Protein AF-A0A375IS37-F1 (afdb_monomer_lite)

Secondary structure (DSSP, 8-state):
-HHHHHHT----PPPTT-GGG-HHHHHHHHHHIIIIIHHHHHHHHHTTPPP-HHHHHHHHHHHIIIIITTSPPTTTSS-HHHHHHHHHHTS------GGG--

Sequence (102 aa):
MALAERYGFELKVCRPYRAKTKGKVERFNRYLKESFVVPLAATLKQAGLKLDVEAANQYIGRWLTEVANIRVHATTGERPEIGCMAHYRLQPQTLGDPRALR

InterPro domains:
  IPR001584 Integrase, catalytic core [PS50994] (1-88)
  IPR012337 Ribonuclease H-like superfamily [SSF53098] (3-81)
  IPR036397 Ribonuclease H superfamily [G3DSA:3.30.420.10] (1-85)

Organism: NCBI:txid164546

pLDDT: mean 81.36, std 14.38, range [38.09, 95.69]

Structure (mmCIF, N/CA/C/O backbone):
data_AF-A0A375IS37-F1
#
_entry.id   AF-A0A375IS37-F1
#
loop_
_atom_site.group_PDB
_atom_site.id
_atom_site.type_symbol
_atom_site.label_atom_id
_atom_site.label_alt_id
_atom_site.label_comp_id
_atom_site.label_asym_id
_atom_site.label_entity_id
_atom_site.label_seq_id
_atom_site.pdbx_PDB_ins_code
_atom_site.Cartn_x
_atom_site.Cartn_y
_atom_site.Cartn_z
_atom_site.occupancy
_atom_site.B_iso_or_equiv
_atom_site.auth_seq_id
_atom_site.auth_comp_id
_atom_site.auth_asym_id
_atom_site.auth_atom_id
_atom_site.pdbx_PDB_model_num
ATOM 1 N N . MET A 1 1 ? 23.817 -17.923 0.700 1.00 61.03 1 MET A N 1
ATOM 2 C CA . MET A 1 1 ? 23.133 -17.765 -0.604 1.00 61.03 1 MET A CA 1
ATOM 3 C C . MET A 1 1 ? 22.090 -18.854 -0.886 1.00 61.03 1 MET A C 1
ATOM 5 O O . MET A 1 1 ? 21.234 -18.622 -1.726 1.00 61.03 1 MET A O 1
ATOM 9 N N . ALA A 1 2 ? 22.024 -19.918 -0.072 1.00 78.25 2 ALA A N 1
ATOM 10 C CA . ALA A 1 2 ? 21.130 -21.072 -0.239 1.00 78.25 2 ALA A CA 1
ATOM 11 C C . ALA A 1 2 ? 19.631 -20.806 -0.517 1.00 78.25 2 ALA A C 1
ATOM 13 O O . ALA A 1 2 ? 18.978 -21.639 -1.137 1.00 78.25 2 ALA A O 1
ATOM 14 N N . LEU A 1 3 ? 19.052 -19.683 -0.066 1.00 81.19 3 LEU A N 1
ATOM 15 C CA . LEU A 1 3 ? 17.639 -19.362 -0.327 1.00 81.19 3 LEU A CA 1
ATOM 16 C C . LEU A 1 3 ? 17.402 -18.914 -1.779 1.00 81.19 3 LEU A C 1
ATOM 18 O O . LEU A 1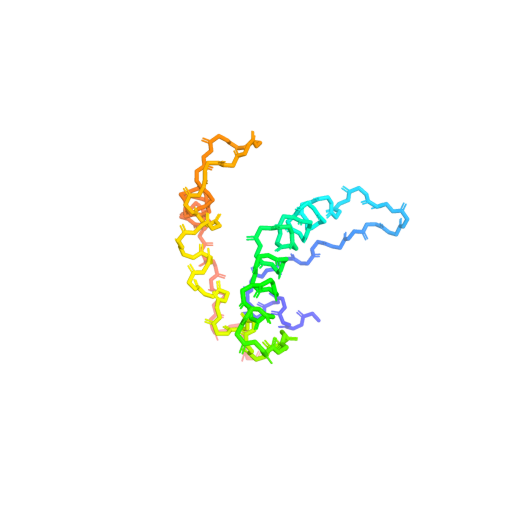 3 ? 16.441 -19.342 -2.406 1.00 81.19 3 LEU A O 1
ATOM 22 N N . ALA A 1 4 ? 18.289 -18.067 -2.303 1.00 81.31 4 ALA A N 1
ATOM 23 C CA . ALA A 1 4 ? 18.216 -17.540 -3.664 1.00 81.31 4 ALA A CA 1
ATOM 24 C C . ALA A 1 4 ? 18.393 -18.659 -4.702 1.00 81.31 4 ALA A C 1
ATOM 26 O O . ALA A 1 4 ? 17.635 -18.743 -5.663 1.00 81.31 4 ALA A O 1
ATOM 27 N N . GLU A 1 5 ? 19.333 -19.569 -4.438 1.00 79.12 5 GLU A N 1
ATOM 28 C CA . GLU A 1 5 ? 19.616 -20.739 -5.275 1.00 79.12 5 GLU A CA 1
ATOM 29 C C . GLU A 1 5 ? 18.444 -21.731 -5.281 1.00 79.12 5 GLU A C 1
ATOM 31 O O . GLU A 1 5 ? 18.045 -22.208 -6.339 1.00 79.12 5 GLU A O 1
ATOM 36 N N . ARG A 1 6 ? 17.823 -21.978 -4.118 1.00 83.06 6 ARG A N 1
ATOM 37 C CA . ARG A 1 6 ? 16.673 -22.890 -3.990 1.00 83.06 6 ARG A CA 1
ATOM 38 C C . ARG A 1 6 ? 15.440 -22.427 -4.773 1.00 83.06 6 ARG A C 1
ATOM 40 O O . ARG A 1 6 ? 14.706 -23.263 -5.286 1.00 83.06 6 ARG A O 1
ATOM 47 N N . TYR A 1 7 ? 15.189 -21.121 -4.825 1.00 83.19 7 TYR A N 1
ATOM 48 C CA . TYR A 1 7 ? 13.990 -20.547 -5.449 1.00 83.19 7 TYR A CA 1
ATOM 49 C C . TYR A 1 7 ? 14.273 -19.848 -6.790 1.00 83.19 7 TYR A C 1
ATOM 51 O O . TYR A 1 7 ? 13.367 -19.246 -7.359 1.00 83.19 7 TYR A O 1
ATOM 59 N N . GLY A 1 8 ? 15.509 -19.922 -7.296 1.00 82.50 8 GLY A N 1
ATOM 60 C CA . GLY A 1 8 ? 15.880 -19.424 -8.622 1.00 82.50 8 GLY A CA 1
ATOM 61 C C . GLY A 1 8 ? 15.785 -17.904 -8.800 1.00 82.50 8 GLY A C 1
ATOM 62 O O . GLY A 1 8 ? 15.468 -17.452 -9.897 1.00 82.50 8 GLY A O 1
ATOM 63 N N . PHE A 1 9 ? 16.033 -17.100 -7.757 1.00 80.69 9 PHE A N 1
ATOM 64 C CA . PHE A 1 9 ? 16.007 -15.631 -7.858 1.00 80.69 9 PHE A CA 1
ATOM 65 C C . PHE A 1 9 ? 17.374 -14.995 -7.587 1.00 80.69 9 PHE A C 1
ATOM 67 O O . PHE A 1 9 ? 18.108 -15.418 -6.700 1.00 80.69 9 PHE A O 1
ATOM 74 N N . GLU A 1 10 ? 17.706 -13.923 -8.310 1.00 82.94 10 GLU A N 1
ATOM 75 C CA . GLU A 1 10 ? 18.949 -13.171 -8.112 1.00 82.94 10 GLU A CA 1
ATOM 76 C C . GLU A 1 10 ? 18.732 -11.979 -7.164 1.00 82.94 10 GLU A C 1
ATOM 78 O O . GLU A 1 10 ? 17.848 -11.139 -7.361 1.00 82.94 10 GLU A O 1
ATOM 83 N N . LEU A 1 11 ? 19.561 -11.870 -6.123 1.00 79.44 11 LEU A N 1
ATOM 84 C CA . LEU A 1 11 ? 19.514 -10.749 -5.185 1.00 79.44 11 LEU A CA 1
ATOM 85 C C . LEU A 1 11 ? 20.232 -9.523 -5.756 1.00 79.44 11 LEU A C 1
ATOM 87 O O . LEU A 1 11 ? 21.454 -9.406 -5.686 1.00 79.44 11 LEU A O 1
ATOM 91 N N . LYS A 1 12 ? 19.463 -8.544 -6.235 1.00 79.44 12 LYS A N 1
ATOM 92 C CA . LYS A 1 12 ? 20.002 -7.243 -6.646 1.00 79.44 12 LYS A CA 1
ATOM 93 C C . LYS A 1 12 ? 19.980 -6.247 -5.489 1.00 79.44 12 LYS A C 1
ATOM 95 O O . LYS A 1 12 ? 18.978 -5.575 -5.245 1.00 79.44 12 LYS A O 1
ATOM 100 N N . VAL A 1 13 ? 21.100 -6.129 -4.782 1.00 79.06 13 VAL A N 1
ATOM 101 C CA . VAL A 1 13 ? 21.253 -5.147 -3.699 1.00 79.06 13 VAL A CA 1
ATOM 102 C C . VAL A 1 13 ? 21.517 -3.743 -4.239 1.00 79.06 13 VAL A C 1
ATOM 104 O O . VAL A 1 13 ? 22.162 -3.539 -5.271 1.00 79.06 13 VAL A O 1
ATOM 107 N N . CYS A 1 14 ? 21.013 -2.737 -3.529 1.00 74.62 14 CYS A N 1
ATOM 108 C CA . CYS A 1 14 ? 21.348 -1.353 -3.822 1.00 74.62 14 CYS A CA 1
ATOM 109 C C . CYS A 1 14 ? 22.807 -1.059 -3.442 1.00 74.62 14 CYS A C 1
ATOM 111 O O . CYS A 1 14 ? 23.287 -1.532 -2.416 1.00 74.62 14 CYS A O 1
ATOM 113 N N . ARG A 1 15 ? 23.494 -0.209 -4.218 1.00 76.25 15 ARG A N 1
ATOM 114 C CA . ARG A 1 15 ? 24.788 0.346 -3.793 1.00 76.25 15 ARG A CA 1
ATOM 115 C C . ARG A 1 15 ? 24.604 1.194 -2.519 1.00 76.25 15 ARG A C 1
ATOM 117 O O . ARG A 1 15 ? 23.638 1.967 -2.472 1.00 76.25 15 ARG A O 1
ATOM 124 N N . PRO A 1 16 ? 25.511 1.104 -1.529 1.00 80.25 16 PRO A N 1
ATOM 125 C CA . PRO A 1 16 ? 25.514 1.996 -0.370 1.00 80.25 16 PRO A CA 1
ATOM 126 C C . PRO A 1 16 ? 25.447 3.471 -0.794 1.00 80.25 16 PRO A C 1
ATOM 128 O O . PRO A 1 16 ? 25.978 3.842 -1.840 1.00 80.25 16 PRO A O 1
ATOM 131 N N . TYR A 1 17 ? 24.760 4.303 -0.007 1.00 74.38 17 TYR A N 1
ATOM 132 C CA . TYR A 1 17 ? 24.594 5.750 -0.240 1.00 74.38 17 TYR A CA 1
ATOM 133 C C . TYR A 1 17 ? 23.873 6.154 -1.543 1.00 74.38 17 TYR A C 1
ATOM 135 O O . TYR A 1 17 ? 23.851 7.329 -1.907 1.00 74.38 17 TYR A O 1
ATOM 143 N N . ARG A 1 18 ? 23.211 5.216 -2.239 1.00 66.75 18 ARG A N 1
ATOM 144 C CA . ARG A 1 18 ? 22.392 5.502 -3.431 1.00 66.75 18 ARG A CA 1
ATOM 145 C C . ARG A 1 18 ? 20.903 5.2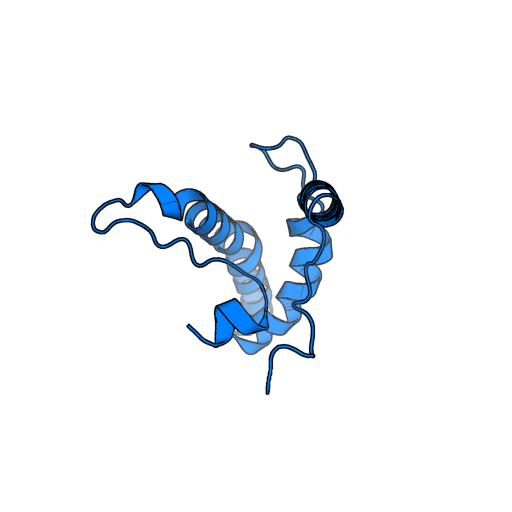84 -3.160 1.00 66.75 18 ARG A C 1
ATOM 147 O O . ARG A 1 18 ? 20.330 4.287 -3.574 1.00 66.75 18 ARG A O 1
ATOM 154 N N . ALA A 1 19 ? 20.228 6.269 -2.570 1.00 62.75 19 ALA A N 1
ATOM 155 C CA . ALA A 1 19 ? 18.793 6.193 -2.241 1.00 62.75 19 ALA A CA 1
ATOM 156 C C . ALA A 1 19 ? 17.832 6.030 -3.451 1.00 62.75 19 ALA A C 1
ATOM 158 O O . ALA A 1 19 ? 16.636 5.812 -3.279 1.00 62.75 19 ALA A O 1
ATOM 159 N N . LYS A 1 20 ? 18.323 6.109 -4.698 1.00 61.06 20 LYS A N 1
ATOM 160 C CA . LYS A 1 20 ? 17.486 6.159 -5.914 1.00 61.06 20 LYS A CA 1
ATOM 161 C C . LYS A 1 20 ? 16.702 4.876 -6.238 1.00 61.06 20 LYS A C 1
ATOM 163 O O . LYS A 1 20 ? 15.794 4.934 -7.059 1.00 61.06 20 LYS A O 1
ATOM 168 N N . THR A 1 21 ? 17.015 3.725 -5.647 1.00 64.94 21 THR A N 1
ATOM 169 C CA . THR A 1 21 ? 16.386 2.436 -6.018 1.00 64.94 21 THR A CA 1
ATOM 170 C C . THR A 1 21 ? 15.122 2.103 -5.223 1.00 64.94 21 THR A C 1
ATOM 172 O O . THR A 1 21 ? 14.387 1.197 -5.609 1.00 64.94 21 THR A O 1
ATOM 175 N N . LYS A 1 22 ? 14.817 2.851 -4.155 1.00 71.81 22 LYS A N 1
ATOM 176 C CA . LYS A 1 22 ? 13.682 2.555 -3.264 1.00 71.81 22 LYS A CA 1
ATOM 177 C C . LYS A 1 22 ? 12.367 3.238 -3.665 1.00 71.81 22 LYS A C 1
ATOM 179 O O . LYS A 1 22 ? 11.316 2.928 -3.109 1.00 71.81 22 LYS A O 1
ATOM 184 N N . GLY A 1 23 ? 12.384 4.102 -4.683 1.00 79.31 23 GLY A N 1
ATOM 185 C CA . GLY A 1 23 ? 11.226 4.916 -5.070 1.00 79.31 23 GLY A CA 1
ATOM 186 C C . GLY A 1 23 ? 9.954 4.121 -5.396 1.00 79.31 23 GLY A C 1
ATOM 187 O O . GLY A 1 23 ? 8.857 4.598 -5.115 1.00 79.31 23 GLY A O 1
ATOM 188 N N . LYS A 1 24 ? 10.069 2.894 -5.929 1.00 82.44 24 LYS A N 1
ATOM 189 C CA . LYS A 1 24 ? 8.906 2.017 -6.173 1.00 82.44 24 LYS A CA 1
ATOM 190 C C . LYS A 1 24 ? 8.224 1.611 -4.861 1.00 82.44 24 LYS A C 1
ATOM 192 O O . LYS A 1 24 ? 7.009 1.734 -4.739 1.00 82.44 24 LYS A O 1
ATOM 197 N N . VAL A 1 25 ? 9.018 1.184 -3.877 1.00 85.38 25 VAL A N 1
ATOM 198 C CA . VAL A 1 25 ? 8.534 0.757 -2.555 1.00 85.38 25 VAL A CA 1
ATOM 199 C C . VAL A 1 25 ? 7.986 1.948 -1.773 1.00 85.38 25 VAL A C 1
ATOM 201 O O . VAL A 1 25 ? 6.919 1.863 -1.179 1.00 85.38 25 VAL A O 1
ATOM 204 N N . GLU A 1 26 ? 8.669 3.091 -1.807 1.00 89.00 26 GLU A N 1
ATOM 205 C CA . GLU A 1 26 ? 8.251 4.279 -1.050 1.00 89.00 26 GLU A CA 1
ATOM 206 C C . GLU A 1 26 ? 6.954 4.890 -1.579 1.00 89.00 26 GLU A C 1
ATOM 208 O O . GLU A 1 26 ? 6.076 5.239 -0.788 1.00 89.00 26 GLU A O 1
ATOM 213 N N . ARG A 1 27 ? 6.782 4.953 -2.907 1.00 88.69 27 ARG A N 1
ATOM 214 C CA . ARG A 1 27 ? 5.518 5.398 -3.513 1.00 88.69 27 ARG A CA 1
ATOM 215 C C . ARG A 1 27 ? 4.365 4.463 -3.164 1.00 88.69 27 ARG A C 1
ATOM 217 O O . ARG A 1 27 ? 3.279 4.948 -2.857 1.00 88.69 27 ARG A O 1
ATOM 224 N N . PHE A 1 28 ? 4.601 3.150 -3.176 1.00 88.81 28 PHE A N 1
ATOM 225 C CA . PHE A 1 28 ? 3.584 2.183 -2.772 1.00 88.81 28 PHE A CA 1
ATOM 226 C C . PHE A 1 28 ? 3.223 2.325 -1.291 1.00 88.81 28 PHE A C 1
ATOM 228 O O . PHE A 1 28 ? 2.044 2.397 -0.968 1.00 88.81 28 PHE A O 1
ATOM 235 N N . ASN A 1 29 ? 4.210 2.456 -0.401 1.00 90.69 29 ASN A N 1
ATOM 236 C CA . ASN A 1 29 ? 3.958 2.619 1.032 1.00 90.69 29 ASN A CA 1
ATOM 237 C C . ASN A 1 29 ? 3.182 3.901 1.347 1.00 90.69 29 ASN A C 1
ATOM 239 O O . ASN A 1 29 ? 2.330 3.892 2.234 1.00 90.69 29 ASN A O 1
ATOM 243 N N . ARG A 1 30 ? 3.449 4.997 0.626 1.00 92.62 30 ARG A N 1
ATOM 244 C CA . ARG A 1 30 ? 2.643 6.219 0.741 1.00 92.62 30 ARG A CA 1
ATOM 245 C C . ARG A 1 30 ? 1.196 5.965 0.317 1.00 92.62 30 ARG A C 1
ATOM 247 O O . ARG A 1 30 ? 0.291 6.230 1.099 1.00 92.62 30 ARG A O 1
ATOM 254 N N . TYR A 1 31 ? 0.996 5.361 -0.855 1.00 93.50 31 TYR A N 1
ATOM 255 C CA . TYR A 1 31 ? -0.340 5.016 -1.345 1.00 93.50 31 TYR A CA 1
ATOM 256 C C . TYR A 1 31 ? -1.105 4.088 -0.388 1.00 93.50 31 TYR A C 1
ATOM 258 O O . TYR A 1 31 ? -2.272 4.334 -0.104 1.00 93.50 31 TYR A O 1
ATOM 266 N N . LEU A 1 32 ? -0.450 3.052 0.143 1.00 93.75 32 LEU A N 1
ATOM 267 C CA . LEU A 1 32 ? -1.033 2.133 1.121 1.00 93.75 32 LEU A CA 1
ATOM 268 C C . LEU A 1 32 ? -1.524 2.891 2.362 1.00 93.75 32 LEU A C 1
ATOM 270 O O . LEU A 1 32 ? -2.635 2.669 2.835 1.00 93.75 32 LEU A O 1
ATOM 274 N N . LYS A 1 33 ? -0.721 3.823 2.884 1.00 93.62 33 LYS A N 1
ATOM 275 C CA . LYS A 1 33 ? -1.119 4.615 4.052 1.00 93.62 33 LYS A CA 1
ATOM 276 C C . LYS A 1 33 ? -2.338 5.489 3.763 1.00 93.62 33 LYS A C 1
ATOM 278 O O . LYS A 1 33 ? -3.295 5.461 4.529 1.00 93.62 33 LYS A O 1
ATOM 283 N N . GLU A 1 34 ? -2.303 6.231 2.663 1.00 95.00 34 GLU A N 1
ATOM 284 C CA . GLU A 1 34 ? -3.341 7.206 2.311 1.00 95.00 34 GLU A CA 1
ATOM 285 C C . GLU A 1 34 ? -4.658 6.539 1.895 1.00 95.00 34 GLU A C 1
ATOM 287 O O . GLU A 1 34 ? -5.728 7.000 2.276 1.00 95.00 34 GLU A O 1
ATOM 292 N N . SER A 1 35 ? -4.592 5.442 1.138 1.00 93.56 35 SER A N 1
ATOM 293 C CA . SER A 1 35 ? -5.769 4.815 0.525 1.00 93.56 35 SER A CA 1
ATOM 294 C C . SER A 1 35 ? -6.337 3.630 1.307 1.00 93.56 35 SER A C 1
ATOM 296 O O . SER A 1 35 ? -7.473 3.246 1.033 1.00 93.56 35 SER A O 1
ATOM 298 N N . PHE A 1 36 ? -5.576 3.029 2.225 1.00 95.00 36 PHE A N 1
ATOM 299 C CA . PHE A 1 36 ? -6.027 1.884 3.025 1.00 95.00 36 PHE A CA 1
ATOM 300 C C . PHE A 1 36 ? -6.001 2.188 4.520 1.00 95.00 36 PHE A C 1
ATOM 302 O O . PHE A 1 36 ? -7.041 2.140 5.171 1.00 95.00 36 PHE A O 1
ATOM 309 N N . VAL A 1 37 ? -4.834 2.544 5.064 1.00 93.25 37 VAL A N 1
ATOM 310 C CA . VAL A 1 37 ? -4.648 2.651 6.523 1.00 93.25 37 VAL A CA 1
ATOM 311 C C . VAL A 1 37 ? -5.480 3.785 7.120 1.00 93.25 37 VAL A C 1
ATOM 313 O O . VAL A 1 37 ? -6.170 3.571 8.113 1.00 93.25 37 VAL A O 1
ATOM 316 N N . VAL A 1 38 ? -5.430 4.982 6.528 1.00 94.25 38 VAL A N 1
ATOM 317 C CA . VAL A 1 38 ? -6.160 6.153 7.041 1.00 94.25 38 VAL A CA 1
ATOM 318 C C . VAL A 1 38 ? -7.685 5.956 6.971 1.00 94.25 38 VAL A C 1
ATOM 320 O O . VAL A 1 38 ? -8.331 6.137 8.006 1.00 94.25 38 VAL A O 1
ATOM 323 N N . PRO A 1 39 ? -8.277 5.528 5.835 1.00 93.94 39 PRO A N 1
ATOM 324 C CA . PRO A 1 39 ? -9.708 5.233 5.767 1.00 93.94 39 PRO A CA 1
ATOM 325 C C . PRO A 1 39 ? -10.137 4.129 6.737 1.00 93.94 39 PRO A C 1
ATOM 327 O O . PRO A 1 39 ? -11.107 4.309 7.468 1.00 93.94 39 PRO A O 1
ATOM 330 N N . LEU A 1 40 ? -9.385 3.023 6.813 1.00 93.00 40 LEU A N 1
ATOM 331 C CA . LEU A 1 40 ? -9.710 1.911 7.709 1.00 93.00 40 LEU A CA 1
ATOM 332 C C . LEU A 1 40 ? -9.668 2.338 9.182 1.00 93.00 40 LEU A C 1
ATOM 334 O O . LEU A 1 40 ? -10.568 2.005 9.951 1.00 93.00 40 LEU A O 1
ATOM 338 N N . ALA A 1 41 ? -8.656 3.115 9.575 1.00 92.88 41 ALA A N 1
ATOM 339 C CA . ALA A 1 41 ? -8.564 3.658 10.926 1.00 92.88 41 ALA A CA 1
ATOM 340 C C . ALA A 1 41 ? -9.750 4.576 11.258 1.00 92.88 41 ALA A C 1
ATOM 342 O O . ALA A 1 41 ? -10.262 4.525 12.375 1.00 92.88 41 ALA A O 1
ATOM 343 N N . ALA A 1 42 ? -10.200 5.397 10.303 1.00 93.06 42 ALA A N 1
ATOM 344 C CA . ALA A 1 42 ? -11.361 6.262 10.485 1.00 93.06 42 ALA A CA 1
ATOM 345 C C . ALA A 1 42 ? -12.653 5.448 10.673 1.00 93.06 42 ALA A C 1
ATOM 347 O O . ALA A 1 42 ? -13.399 5.715 11.616 1.00 93.06 42 ALA A O 1
ATOM 348 N N . THR A 1 43 ? -12.882 4.426 9.843 1.00 92.19 43 THR A N 1
ATOM 349 C CA . THR A 1 43 ? -14.046 3.530 9.952 1.00 92.19 43 THR A CA 1
ATOM 350 C C . THR A 1 43 ? -14.062 2.773 11.281 1.00 92.19 43 THR A C 1
ATOM 352 O O . THR A 1 43 ? -15.085 2.749 11.962 1.00 92.19 43 THR A O 1
ATOM 355 N N . LEU A 1 44 ? -12.928 2.204 11.704 1.00 91.44 44 LEU A N 1
ATOM 356 C CA . LEU A 1 44 ? -12.842 1.502 12.989 1.00 91.44 44 LEU A CA 1
ATOM 357 C C . LEU A 1 44 ? -13.074 2.452 14.166 1.00 91.44 44 LEU A C 1
ATOM 359 O O . LEU A 1 44 ? -13.817 2.114 15.085 1.00 91.44 44 LEU A O 1
ATOM 363 N N . LYS A 1 45 ? -12.525 3.670 14.104 1.00 92.50 45 LYS A N 1
ATOM 364 C CA . LYS A 1 45 ? -12.724 4.683 15.145 1.00 92.50 45 LYS A CA 1
ATOM 365 C C . LYS A 1 45 ? -14.195 5.083 15.288 1.00 92.50 45 LYS A C 1
ATOM 367 O O . LYS A 1 45 ? -14.646 5.290 16.411 1.00 92.50 45 LYS A O 1
ATOM 372 N N . GLN A 1 46 ? -14.945 5.170 14.187 1.00 92.00 46 GLN A N 1
ATOM 373 C CA . GLN A 1 46 ? -16.395 5.414 14.225 1.00 92.00 46 GLN A CA 1
ATOM 374 C C . GLN A 1 46 ? -17.155 4.278 14.921 1.00 92.00 46 GLN A C 1
ATOM 376 O O . GLN A 1 46 ? -18.130 4.538 15.618 1.00 92.00 46 GLN A O 1
ATOM 381 N N . ALA A 1 47 ? -16.676 3.040 14.792 1.00 90.56 47 ALA A N 1
ATOM 382 C CA . ALA A 1 47 ? -17.200 1.876 15.504 1.00 90.56 47 ALA A CA 1
ATOM 383 C C . ALA A 1 47 ? -16.656 1.731 16.944 1.00 90.56 47 ALA A C 1
ATOM 385 O O . ALA A 1 47 ? -16.912 0.721 17.594 1.00 90.56 47 ALA A O 1
ATOM 386 N N . GLY A 1 48 ? -15.881 2.701 17.449 1.00 91.38 48 GLY A N 1
ATOM 387 C CA . GLY A 1 48 ? -15.249 2.639 18.773 1.00 91.38 48 GLY A CA 1
ATOM 388 C C . GLY A 1 48 ? -14.069 1.663 18.872 1.00 91.38 48 GLY A C 1
ATOM 389 O O . GLY A 1 48 ? -13.565 1.415 19.966 1.00 91.38 48 GLY A O 1
ATOM 390 N N . LEU A 1 49 ? -13.608 1.118 17.745 1.00 89.31 49 LEU A N 1
ATOM 391 C CA . LEU A 1 49 ? -12.506 0.164 17.660 1.00 89.31 49 LEU A CA 1
ATOM 392 C C . LEU A 1 49 ? -11.192 0.869 17.299 1.00 89.31 49 LEU A C 1
ATOM 394 O O . LEU A 1 49 ? -11.162 1.887 16.604 1.00 89.31 49 LEU A O 1
ATOM 398 N N . LYS A 1 50 ? -10.072 0.304 17.754 1.00 88.81 50 LYS A N 1
ATOM 399 C CA . LYS A 1 50 ? -8.728 0.770 17.394 1.00 88.81 50 LYS A CA 1
ATOM 400 C C . LYS A 1 50 ? -8.168 -0.099 16.272 1.00 88.81 50 LYS A C 1
ATOM 402 O O . LYS A 1 50 ? -8.299 -1.315 16.314 1.00 88.81 50 LYS A O 1
ATOM 407 N N . LEU A 1 51 ? -7.510 0.526 15.298 1.00 90.31 51 LEU A N 1
ATOM 408 C CA . LEU A 1 51 ? -6.766 -0.204 14.277 1.00 90.31 51 LEU A CA 1
ATOM 409 C C . LEU A 1 51 ? -5.573 -0.931 14.910 1.00 90.31 51 LEU A C 1
ATOM 411 O O . LEU A 1 51 ? -4.699 -0.290 15.502 1.00 90.31 51 LEU A O 1
ATOM 415 N N . ASP A 1 52 ? -5.531 -2.246 14.729 1.00 92.31 52 ASP A N 1
ATOM 416 C CA . ASP A 1 52 ? -4.408 -3.112 15.067 1.00 92.31 52 ASP A CA 1
ATOM 417 C C . ASP A 1 52 ? -3.921 -3.888 13.820 1.00 92.31 52 ASP A C 1
ATOM 419 O O . ASP A 1 52 ? -4.481 -3.764 12.725 1.00 92.31 52 ASP A O 1
ATOM 423 N N . VAL A 1 53 ? -2.830 -4.642 13.970 1.00 92.12 53 VAL A N 1
ATOM 424 C CA . VAL A 1 53 ? -2.214 -5.407 12.876 1.00 92.12 53 VAL A CA 1
ATOM 425 C C . VAL A 1 53 ? -3.119 -6.551 12.410 1.00 92.12 53 VAL A C 1
ATOM 427 O O . VAL A 1 53 ? -3.223 -6.782 11.205 1.00 92.12 53 VAL A O 1
ATOM 430 N N . GLU A 1 54 ? -3.791 -7.245 13.324 1.00 92.38 54 GLU A N 1
ATOM 431 C CA . GLU A 1 54 ? -4.731 -8.319 13.006 1.00 92.38 54 GLU A CA 1
ATOM 432 C C . GLU A 1 54 ? -5.929 -7.785 12.229 1.00 92.38 54 GLU A C 1
ATOM 434 O O . GLU A 1 54 ? -6.228 -8.302 11.149 1.00 92.38 54 GLU A O 1
ATOM 439 N N . ALA A 1 55 ? -6.549 -6.698 12.697 1.00 89.88 55 ALA A N 1
ATOM 440 C CA . ALA A 1 55 ? -7.608 -6.029 11.953 1.00 89.88 55 ALA A CA 1
ATOM 441 C C . ALA A 1 55 ? -7.125 -5.636 10.548 1.00 89.88 55 ALA A C 1
ATOM 443 O O . ALA A 1 55 ? -7.766 -5.979 9.556 1.00 89.88 55 ALA A O 1
ATOM 444 N N . ALA A 1 56 ? -5.961 -4.992 10.422 1.00 92.19 56 ALA A N 1
ATOM 445 C CA . ALA A 1 56 ? -5.415 -4.630 9.114 1.00 92.19 56 ALA A CA 1
ATOM 446 C C . ALA A 1 56 ? -5.240 -5.850 8.187 1.00 92.19 56 ALA A C 1
ATOM 448 O O . ALA A 1 56 ? -5.621 -5.785 7.016 1.00 92.19 56 ALA A O 1
ATOM 449 N N . ASN A 1 57 ? -4.726 -6.969 8.703 1.00 94.50 57 ASN A N 1
ATOM 450 C CA . ASN A 1 57 ? -4.537 -8.203 7.935 1.00 94.50 57 ASN A CA 1
ATOM 451 C C . ASN A 1 57 ? -5.860 -8.832 7.466 1.00 94.50 57 ASN A C 1
ATOM 453 O O . ASN A 1 57 ? -5.887 -9.456 6.406 1.00 94.50 57 ASN A O 1
ATOM 457 N N . GLN A 1 58 ? -6.962 -8.637 8.193 1.00 93.00 58 GLN A N 1
ATOM 458 C CA . GLN A 1 58 ? -8.282 -9.106 7.759 1.00 93.00 58 GLN A CA 1
ATOM 459 C C . GLN A 1 58 ? -8.832 -8.285 6.583 1.00 93.00 58 GLN A C 1
ATOM 461 O O . GLN A 1 58 ? -9.404 -8.842 5.646 1.00 93.00 58 GLN A O 1
ATOM 466 N N . TYR A 1 59 ? -8.631 -6.963 6.588 1.00 92.31 59 TYR A N 1
ATOM 467 C CA . TYR A 1 59 ? -9.183 -6.078 5.552 1.00 92.31 59 TYR A CA 1
ATOM 468 C C . TYR A 1 59 ? -8.281 -5.921 4.319 1.00 92.31 59 TYR A C 1
ATOM 470 O O . TYR A 1 59 ? -8.774 -5.596 3.233 1.00 92.31 59 TYR A O 1
ATOM 478 N N . ILE A 1 60 ? -6.969 -6.154 4.447 1.00 94.31 60 ILE A N 1
ATOM 479 C CA . ILE A 1 60 ? -6.010 -5.868 3.369 1.00 94.31 60 ILE A CA 1
ATOM 480 C C . ILE A 1 60 ? -6.258 -6.714 2.116 1.00 94.31 60 ILE A C 1
ATOM 482 O O . ILE A 1 60 ? -6.154 -6.192 1.009 1.00 94.31 60 ILE A O 1
ATOM 486 N N . GLY A 1 61 ? -6.625 -7.992 2.260 1.00 93.81 61 GLY A N 1
ATOM 487 C CA . GLY A 1 61 ? -6.833 -8.891 1.117 1.00 93.81 61 GLY A CA 1
ATOM 488 C C . GLY A 1 61 ? -7.965 -8.421 0.201 1.00 93.81 61 GLY A C 1
ATOM 489 O O . GLY A 1 61 ? -7.811 -8.360 -1.023 1.00 93.81 61 GLY A O 1
ATOM 490 N N . ARG A 1 62 ? -9.080 -7.999 0.807 1.00 93.56 62 ARG A N 1
ATOM 491 C CA . ARG A 1 62 ? -10.209 -7.414 0.080 1.00 93.56 62 ARG A CA 1
ATOM 492 C C . ARG A 1 62 ? -9.805 -6.114 -0.609 1.00 93.56 62 ARG A C 1
ATOM 494 O O . ARG A 1 62 ? -10.054 -5.954 -1.798 1.00 93.56 62 ARG A O 1
ATOM 501 N N . TRP A 1 63 ? -9.114 -5.222 0.100 1.00 95.69 63 TRP A N 1
ATOM 502 C CA . TRP A 1 63 ? -8.646 -3.960 -0.477 1.00 95.69 63 TRP A CA 1
ATOM 503 C C . TRP A 1 63 ? -7.670 -4.161 -1.648 1.00 95.69 63 TRP A C 1
ATOM 505 O O . TRP A 1 63 ? -7.752 -3.455 -2.656 1.00 95.69 63 TRP A O 1
ATOM 515 N N . LEU A 1 64 ? -6.773 -5.148 -1.566 1.00 94.12 64 LEU A N 1
ATOM 516 C CA . LEU A 1 64 ? -5.874 -5.489 -2.670 1.00 94.12 64 LEU A CA 1
ATOM 517 C C . LEU A 1 64 ? -6.659 -5.913 -3.914 1.00 94.12 64 LEU A C 1
ATOM 519 O O . LEU A 1 64 ? -6.364 -5.440 -5.011 1.00 94.12 64 LEU A O 1
ATOM 523 N N . THR A 1 65 ? -7.669 -6.759 -3.727 1.00 93.12 65 THR A N 1
ATOM 524 C CA . THR A 1 65 ? -8.472 -7.337 -4.813 1.00 93.12 65 THR A CA 1
ATOM 525 C C . THR A 1 65 ? -9.434 -6.328 -5.429 1.00 93.12 65 THR A C 1
ATOM 527 O O . THR A 1 65 ? -9.571 -6.294 -6.643 1.00 93.12 65 THR A O 1
ATOM 530 N N . GLU A 1 66 ? -10.079 -5.490 -4.620 1.00 93.50 66 GLU A N 1
ATOM 531 C CA . GLU A 1 66 ? -11.156 -4.601 -5.076 1.00 93.50 66 GLU A CA 1
ATOM 532 C C . GLU A 1 66 ? -10.684 -3.178 -5.394 1.00 93.50 66 GLU A C 1
ATOM 534 O O . GLU A 1 66 ? -11.407 -2.429 -6.039 1.00 93.50 66 GLU A O 1
ATOM 539 N N . VAL A 1 67 ? -9.492 -2.771 -4.943 1.00 92.81 67 VAL A N 1
ATOM 540 C CA . VAL A 1 67 ? -9.022 -1.383 -5.093 1.00 92.81 67 VAL A CA 1
ATOM 541 C C . VAL A 1 67 ? -7.615 -1.332 -5.674 1.00 92.81 67 VAL A C 1
ATOM 543 O O . VAL A 1 67 ? -7.390 -0.724 -6.723 1.00 92.81 67 VAL A O 1
ATOM 546 N N . ALA A 1 68 ? -6.641 -1.961 -5.014 1.00 92.31 68 ALA A N 1
ATOM 547 C CA . ALA A 1 68 ? -5.237 -1.728 -5.344 1.00 92.31 68 ALA A CA 1
ATOM 548 C C . ALA A 1 68 ? -4.806 -2.357 -6.680 1.00 92.31 68 ALA A C 1
ATOM 550 O O . ALA A 1 68 ? -4.030 -1.733 -7.412 1.00 92.31 68 ALA A O 1
ATOM 551 N N . ASN A 1 69 ? -5.283 -3.568 -6.984 1.00 91.25 69 ASN A N 1
ATOM 552 C CA . ASN A 1 69 ? -4.881 -4.336 -8.167 1.00 91.25 69 ASN A CA 1
ATOM 553 C C . ASN A 1 69 ? -5.673 -3.965 -9.429 1.00 91.25 69 ASN A C 1
ATOM 555 O O . ASN A 1 69 ? -5.127 -4.075 -10.529 1.00 91.25 69 ASN A O 1
ATOM 559 N N . ILE A 1 70 ? -6.901 -3.460 -9.257 1.00 92.50 70 ILE A N 1
ATOM 560 C CA . ILE A 1 70 ? -7.815 -3.125 -10.357 1.00 92.50 70 ILE A CA 1
ATOM 561 C C . ILE A 1 70 ? -7.711 -1.675 -10.838 1.00 92.50 70 ILE A C 1
ATOM 563 O O . ILE A 1 70 ? -8.256 -1.331 -11.885 1.00 92.50 70 ILE A O 1
ATOM 567 N N . ARG A 1 71 ? -7.045 -0.799 -10.079 1.00 90.81 71 ARG A N 1
ATOM 568 C CA . ARG A 1 71 ? -6.891 0.616 -10.445 1.00 90.81 71 ARG A CA 1
ATOM 569 C C . ARG A 1 71 ? -6.021 0.780 -11.686 1.00 90.81 71 ARG A C 1
ATOM 571 O O . ARG A 1 71 ? -5.047 0.057 -11.865 1.00 90.81 71 ARG A O 1
ATOM 578 N N . VAL A 1 72 ? -6.282 1.812 -12.478 1.00 90.56 72 VAL A N 1
ATOM 579 C CA . VAL A 1 72 ? -5.364 2.229 -13.544 1.00 90.56 72 VAL A CA 1
ATOM 580 C C . VAL A 1 72 ? -4.179 2.966 -12.914 1.00 90.56 72 VAL A C 1
ATOM 582 O O . VAL A 1 72 ? -4.352 3.987 -12.245 1.00 90.56 72 VAL A O 1
ATOM 585 N N . HIS A 1 73 ? -2.965 2.434 -13.067 1.00 90.44 73 HIS A N 1
ATOM 586 C CA . HIS A 1 73 ? -1.774 3.020 -12.454 1.00 90.44 73 HIS A CA 1
ATOM 587 C C . HIS A 1 73 ? -1.286 4.241 -13.245 1.00 90.44 73 HIS A C 1
ATOM 589 O O . HIS A 1 73 ? -0.970 4.127 -14.423 1.00 90.44 73 HIS A O 1
ATOM 595 N N . ALA A 1 74 ? -1.122 5.393 -12.588 1.00 85.31 74 ALA A N 1
ATOM 596 C CA . ALA A 1 74 ? -0.825 6.663 -13.261 1.00 85.31 74 ALA A CA 1
ATOM 597 C C . ALA A 1 74 ? 0.468 6.666 -14.103 1.00 85.31 74 ALA A C 1
ATOM 599 O O . ALA A 1 74 ? 0.547 7.364 -15.104 1.00 85.31 74 ALA A O 1
ATOM 600 N N . THR A 1 75 ? 1.494 5.901 -13.710 1.00 84.56 75 THR A N 1
ATOM 601 C CA . THR A 1 75 ? 2.755 5.822 -14.476 1.00 84.56 75 THR A CA 1
ATOM 602 C C . THR A 1 75 ? 2.709 4.789 -15.598 1.00 84.56 75 THR A C 1
ATOM 604 O O . THR A 1 75 ? 3.431 4.931 -16.574 1.00 84.56 75 THR A O 1
ATOM 607 N N . THR A 1 76 ? 1.911 3.731 -15.442 1.00 84.06 76 THR A N 1
ATOM 608 C CA . THR A 1 76 ? 1.923 2.581 -16.363 1.00 84.06 76 THR A CA 1
ATOM 609 C C . THR A 1 76 ? 0.754 2.637 -17.345 1.00 84.06 76 THR A C 1
ATOM 611 O O . THR A 1 76 ? 0.820 2.021 -18.393 1.00 84.06 76 THR A O 1
ATOM 614 N N . GLY A 1 77 ? -0.325 3.355 -17.017 1.00 88.50 77 GLY A N 1
ATOM 615 C CA . GLY A 1 77 ? -1.560 3.389 -17.807 1.00 88.50 77 GLY A CA 1
ATOM 616 C C . GLY A 1 77 ? -2.374 2.092 -17.752 1.00 88.50 77 GLY A C 1
ATOM 617 O O . GLY A 1 77 ? -3.468 2.031 -18.296 1.00 88.50 77 GLY A O 1
ATOM 618 N N . GLU A 1 78 ? -1.874 1.069 -17.062 1.00 88.56 78 GLU A N 1
ATOM 619 C CA . GLU A 1 78 ? -2.469 -0.262 -16.995 1.00 88.56 78 GLU A CA 1
ATOM 620 C C . GLU A 1 78 ? -2.884 -0.627 -15.569 1.00 88.56 78 GLU A C 1
ATOM 622 O O . GLU A 1 78 ? -2.431 -0.030 -14.582 1.00 88.56 78 GLU A O 1
ATOM 627 N N . ARG A 1 79 ? -3.733 -1.655 -15.460 1.00 90.50 79 ARG A N 1
ATOM 628 C CA . ARG A 1 79 ? -4.070 -2.278 -14.178 1.00 90.50 79 ARG A CA 1
ATOM 629 C C . ARG A 1 79 ? -2.881 -3.101 -13.677 1.00 90.50 79 ARG A C 1
ATOM 631 O O . ARG A 1 79 ? -2.377 -3.929 -14.442 1.00 90.50 79 ARG A O 1
ATOM 638 N N . PRO A 1 80 ? -2.440 -2.932 -12.415 1.00 87.75 80 PRO A N 1
ATOM 639 C CA . PRO A 1 80 ? -1.350 -3.711 -11.842 1.00 87.75 80 PRO A CA 1
ATOM 640 C C . PRO A 1 80 ? -1.515 -5.222 -12.002 1.00 87.75 80 PRO A C 1
ATOM 642 O O . PRO A 1 80 ? -0.527 -5.894 -12.283 1.00 87.75 80 PRO A O 1
ATOM 645 N N . GLU A 1 81 ? -2.733 -5.756 -11.872 1.00 88.81 81 GL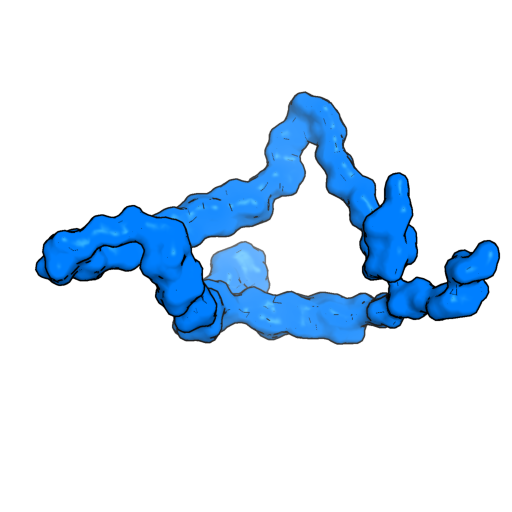U A N 1
ATOM 646 C CA . GLU A 1 81 ? -2.981 -7.192 -12.069 1.00 88.81 81 GLU A CA 1
ATOM 647 C C . GLU A 1 81 ? -2.629 -7.656 -13.492 1.00 88.81 81 GLU A C 1
ATOM 649 O O . GLU A 1 81 ? -1.974 -8.681 -13.660 1.00 88.81 81 GLU A O 1
ATOM 654 N N . ILE A 1 82 ? -2.992 -6.871 -14.512 1.00 84.50 82 ILE A N 1
ATOM 655 C CA . ILE A 1 82 ? -2.794 -7.218 -15.922 1.00 84.50 82 ILE A CA 1
ATOM 656 C C . ILE A 1 82 ? -1.310 -7.108 -16.254 1.00 84.50 82 ILE A C 1
ATOM 658 O O . ILE A 1 82 ? -0.720 -8.064 -16.756 1.00 84.50 82 ILE A O 1
ATOM 662 N N . GLY A 1 83 ? -0.688 -5.979 -15.899 1.00 80.25 83 GLY A N 1
ATOM 663 C CA . GLY A 1 83 ? 0.736 -5.758 -16.145 1.00 80.25 83 GLY A CA 1
ATOM 664 C C . GLY A 1 83 ? 1.623 -6.777 -15.419 1.00 80.25 83 GLY A C 1
ATOM 665 O O . GLY A 1 83 ? 2.599 -7.269 -15.985 1.00 80.25 83 GLY A O 1
ATOM 666 N N . CYS A 1 84 ? 1.272 -7.151 -14.182 1.00 78.94 84 CYS A N 1
ATOM 667 C CA . CYS A 1 84 ? 2.002 -8.171 -13.428 1.00 78.94 84 CYS A CA 1
ATOM 668 C C . CYS A 1 84 ? 1.846 -9.562 -14.056 1.00 78.94 84 CYS A C 1
ATOM 670 O O . CYS A 1 84 ? 2.846 -10.252 -14.258 1.00 78.94 84 CYS A O 1
ATOM 672 N N . MET A 1 85 ? 0.621 -9.961 -14.421 1.00 74.19 85 MET A N 1
ATOM 673 C CA . MET A 1 85 ? 0.387 -11.248 -15.083 1.00 74.19 85 MET A CA 1
ATOM 674 C C . MET A 1 85 ? 1.100 -11.342 -16.434 1.00 74.19 85 MET A C 1
ATOM 676 O O . MET A 1 85 ? 1.691 -12.379 -16.738 1.00 74.19 85 MET A O 1
ATOM 680 N N . ALA A 1 86 ? 1.079 -10.268 -17.227 1.00 74.25 86 ALA A N 1
ATOM 681 C CA . ALA A 1 86 ? 1.784 -10.210 -18.502 1.00 74.25 86 ALA A CA 1
ATOM 682 C C . ALA A 1 86 ? 3.294 -10.414 -18.308 1.00 74.25 86 ALA A C 1
ATOM 684 O O . ALA A 1 86 ? 3.894 -11.248 -18.982 1.00 74.25 86 ALA A O 1
ATOM 685 N N . HIS A 1 87 ? 3.895 -9.732 -17.331 1.00 73.06 87 HIS A N 1
ATOM 686 C CA . HIS A 1 87 ? 5.308 -9.909 -17.002 1.00 73.06 87 HIS A CA 1
ATOM 687 C C . HIS A 1 87 ? 5.624 -11.326 -16.494 1.00 73.06 87 HIS A C 1
ATOM 689 O O . HIS A 1 87 ? 6.615 -11.917 -16.914 1.00 73.06 87 HIS A O 1
ATOM 695 N N . TYR A 1 88 ? 4.786 -11.896 -15.622 1.00 65.06 88 TYR A N 1
ATOM 696 C CA . TYR A 1 88 ? 4.985 -13.249 -15.090 1.00 65.06 88 TYR A CA 1
ATOM 697 C C . TYR A 1 88 ? 4.902 -14.325 -16.177 1.00 65.06 88 TYR A C 1
ATOM 699 O O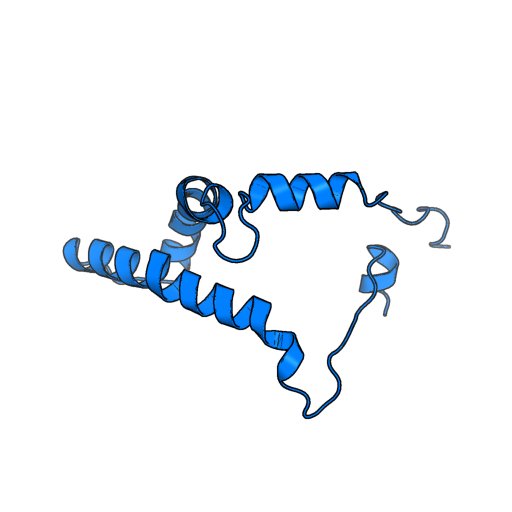 . TYR A 1 88 ? 5.698 -15.256 -16.185 1.00 65.06 88 TYR A O 1
ATOM 707 N N . ARG A 1 89 ? 3.984 -14.178 -17.140 1.00 63.38 89 ARG A N 1
ATOM 708 C CA . ARG A 1 89 ? 3.858 -15.098 -18.280 1.00 63.38 89 ARG A CA 1
ATOM 709 C C . ARG A 1 89 ? 5.097 -15.095 -19.183 1.00 63.38 89 ARG A C 1
ATOM 711 O O . ARG A 1 89 ? 5.383 -16.105 -19.816 1.00 63.38 89 ARG A O 1
ATOM 718 N N . LEU A 1 90 ? 5.817 -13.976 -19.243 1.00 57.25 90 LEU A N 1
ATOM 719 C CA . LEU A 1 90 ? 7.025 -13.818 -20.056 1.00 57.25 90 LEU A CA 1
ATOM 720 C C . LEU A 1 90 ? 8.303 -14.287 -19.343 1.00 57.25 90 LEU A C 1
ATOM 722 O O . LEU A 1 90 ? 9.354 -14.351 -19.977 1.00 57.25 90 LEU A O 1
ATOM 726 N N . GLN A 1 91 ? 8.233 -14.632 -18.054 1.00 56.53 91 GLN A N 1
ATOM 727 C CA . GLN A 1 91 ? 9.350 -15.227 -17.327 1.00 56.53 91 GLN A CA 1
ATOM 728 C C . GLN A 1 91 ? 9.143 -16.743 -17.220 1.00 56.53 91 GLN A C 1
ATOM 730 O O . GLN A 1 91 ? 8.264 -17.180 -16.474 1.00 56.53 91 GLN A O 1
ATOM 735 N N . PRO A 1 92 ? 9.922 -17.580 -17.932 1.00 51.72 92 PRO A N 1
ATOM 736 C CA . PRO A 1 92 ? 9.917 -19.007 -17.652 1.00 51.72 92 PRO A CA 1
ATOM 737 C C . PRO A 1 92 ? 10.367 -19.201 -16.202 1.00 51.72 92 PRO A C 1
ATOM 739 O O . PRO A 1 92 ? 11.466 -18.798 -15.826 1.00 51.72 92 PRO A O 1
ATOM 742 N N . GLN A 1 93 ? 9.506 -19.794 -15.373 1.00 55.03 93 GLN A N 1
ATOM 743 C CA . GLN A 1 93 ? 9.902 -20.264 -14.050 1.00 55.03 93 GLN A CA 1
ATOM 744 C C . GLN A 1 93 ? 10.930 -21.374 -14.258 1.00 55.03 93 GLN A C 1
ATOM 746 O O . GLN A 1 93 ? 10.574 -22.532 -14.474 1.00 55.03 93 GLN A O 1
ATOM 751 N N . THR A 1 94 ? 12.215 -21.041 -14.213 1.00 51.75 94 THR A N 1
ATOM 752 C CA . THR A 1 94 ? 13.255 -22.044 -14.011 1.00 51.75 94 THR A CA 1
ATOM 753 C C . THR A 1 94 ? 13.154 -22.488 -12.558 1.00 51.75 94 THR A C 1
ATOM 755 O O . THR A 1 94 ? 13.892 -22.011 -11.696 1.00 51.75 94 THR A O 1
ATOM 758 N N . LEU A 1 95 ? 12.189 -23.359 -12.256 1.00 51.97 95 LEU A N 1
ATOM 759 C CA . LEU A 1 95 ? 12.261 -24.166 -11.050 1.00 51.97 95 LEU A CA 1
ATOM 760 C C . LEU A 1 95 ? 13.524 -25.014 -11.231 1.00 51.97 95 LEU A C 1
ATOM 762 O O . LEU A 1 95 ? 13.554 -25.880 -12.104 1.00 51.97 95 LEU A O 1
ATOM 766 N N . GLY A 1 96 ? 14.596 -24.658 -10.520 1.00 53.25 96 GLY A N 1
ATOM 767 C CA . GLY A 1 96 ? 15.880 -25.347 -10.618 1.00 53.25 96 GLY A CA 1
ATOM 768 C C . GLY A 1 96 ? 15.677 -26.856 -10.501 1.00 53.25 96 GLY A C 1
ATOM 769 O O . GLY A 1 96 ? 14.859 -27.305 -9.697 1.00 53.25 96 GLY A O 1
ATOM 770 N N . ASP A 1 97 ? 16.374 -27.618 -11.344 1.00 49.22 97 ASP A N 1
ATOM 771 C CA . ASP A 1 97 ? 16.270 -29.076 -11.395 1.00 49.22 97 ASP A CA 1
ATOM 772 C C . ASP A 1 97 ? 16.394 -29.665 -9.972 1.00 49.22 97 ASP A C 1
ATOM 774 O O . ASP A 1 97 ? 17.431 -29.476 -9.324 1.00 49.22 97 ASP A O 1
ATOM 778 N N . PRO A 1 98 ? 15.379 -30.391 -9.460 1.00 50.41 98 PRO A N 1
ATOM 779 C CA . PRO A 1 98 ? 15.430 -30.996 -8.129 1.00 50.41 98 PRO A CA 1
ATOM 780 C C . PRO A 1 98 ? 16.562 -32.027 -7.965 1.00 50.41 98 PRO A C 1
ATOM 782 O O . PRO A 1 98 ? 16.823 -32.470 -6.847 1.00 50.41 98 PRO A O 1
ATOM 785 N N . ARG A 1 99 ? 17.261 -32.409 -9.043 1.00 54.16 99 ARG A N 1
ATOM 786 C CA . ARG A 1 99 ? 18.421 -33.315 -9.018 1.00 54.16 99 ARG A CA 1
ATOM 787 C C . ARG A 1 99 ? 19.750 -32.641 -8.657 1.00 54.16 99 ARG A C 1
ATOM 789 O 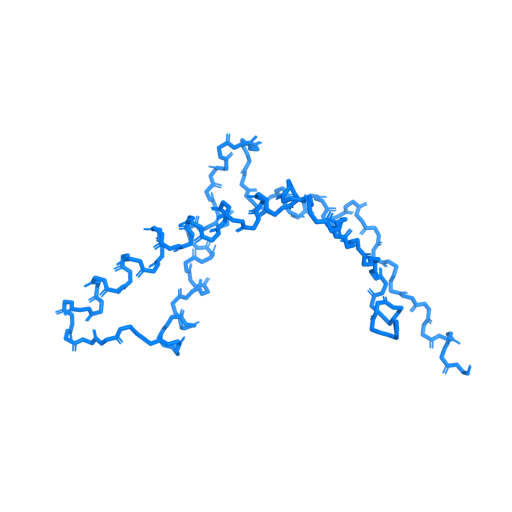O . ARG A 1 99 ? 20.724 -33.357 -8.445 1.00 54.16 99 ARG A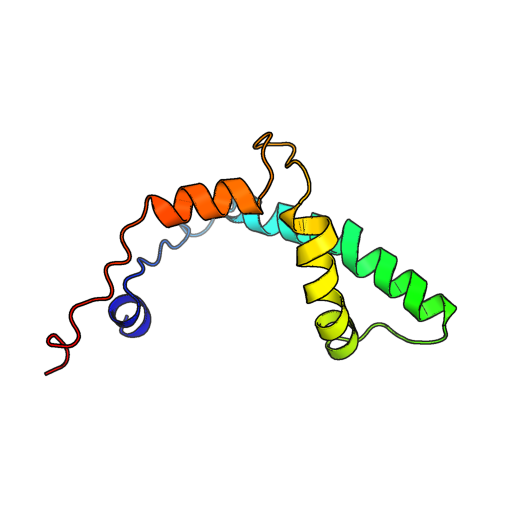 O 1
ATOM 796 N N . ALA A 1 100 ? 19.804 -31.313 -8.534 1.00 50.22 100 ALA A N 1
ATOM 797 C CA . ALA A 1 100 ? 21.018 -30.573 -8.159 1.00 50.22 100 ALA A CA 1
ATOM 798 C C . ALA A 1 100 ? 21.302 -30.535 -6.635 1.00 50.22 100 ALA A C 1
ATOM 800 O O . ALA A 1 100 ? 22.218 -29.846 -6.197 1.00 50.22 100 ALA A O 1
ATOM 801 N N . LEU A 1 101 ? 20.525 -31.262 -5.821 1.00 45.41 101 LEU A N 1
ATOM 802 C CA . LEU A 1 101 ? 20.651 -31.345 -4.355 1.00 45.41 101 LEU A CA 1
ATOM 803 C C . LEU A 1 101 ? 21.167 -32.723 -3.888 1.00 45.41 101 LEU A C 1
ATOM 805 O O . LEU A 1 101 ? 20.585 -33.337 -2.991 1.00 45.41 101 LEU A O 1
ATOM 809 N N . ARG A 1 102 ? 22.247 -33.216 -4.502 1.00 38.09 102 ARG A N 1
ATOM 810 C CA . ARG A 1 102 ? 23.064 -34.308 -3.945 1.00 38.09 102 ARG A CA 1
ATOM 811 C C . ARG A 1 102 ? 24.393 -33.782 -3.438 1.00 38.09 102 ARG A C 1
ATOM 813 O O . ARG A 1 102 ? 24.988 -32.952 -4.156 1.00 38.09 102 ARG A O 1
#

Radius of gyration: 18.73 Å; chains: 1; bounding box: 43×42×39 Å

Foldseek 3Di:
DVVCVQQVHDDDDDDPPDPPPCVVVVVVVVCCCVPPVVVQQVVCVVVVHGDDPVSSVVCVVVCCVPPQQQDQDPVPSDRNVVVVVVVVVVDPRCNDDPVVPD